Protein AF-A0A166QNM6-F1 (afdb_monomer_lite)

Foldseek 3Di:
DLVVVLVCLVDPVCLVVVVVVCVVPVPVVCVVNCVRDVPSVVVSVVVVLVVLQVQLVVQCVDVVLVNPDPVVPDDPVNVVPDDPVSVLVSCCVRPVPVSVVVVVVCVVPPVNVVVVVD

Structure (mmCIF, N/CA/C/O backbone):
data_AF-A0A166QNM6-F1
#
_entry.id   AF-A0A166QNM6-F1
#
loop_
_atom_site.group_PDB
_atom_site.id
_atom_site.type_symbol
_atom_site.label_atom_id
_atom_site.label_alt_id
_atom_site.label_comp_id
_atom_site.label_asym_id
_atom_site.label_entity_id
_atom_site.label_seq_id
_atom_site.pdbx_PDB_ins_code
_atom_site.Cartn_x
_atom_site.Cartn_y
_atom_site.Cartn_z
_atom_site.occupancy
_atom_site.B_iso_or_equiv
_atom_site.auth_seq_id
_atom_site.auth_comp_id
_atom_site.auth_asym_id
_atom_site.auth_atom_id
_atom_site.pdbx_PDB_model_num
ATOM 1 N N . PRO A 1 1 ? 20.308 2.602 -28.472 1.00 51.66 1 PRO A N 1
ATOM 2 C CA . PRO A 1 1 ? 18.960 2.454 -27.864 1.00 51.66 1 PRO A CA 1
ATOM 3 C C . PRO A 1 1 ? 18.998 1.842 -26.457 1.00 51.66 1 PRO A C 1
ATOM 5 O O . PRO A 1 1 ? 18.543 2.492 -25.532 1.00 51.66 1 PRO A O 1
ATOM 8 N N . ALA A 1 2 ? 19.595 0.656 -26.272 1.00 53.72 2 ALA A N 1
ATOM 9 C CA . ALA A 1 2 ? 19.678 -0.004 -24.960 1.00 53.72 2 ALA A CA 1
ATOM 10 C C . ALA A 1 2 ? 20.450 0.805 -23.906 1.00 53.72 2 ALA A C 1
ATOM 12 O O . ALA A 1 2 ? 19.972 0.995 -22.797 1.00 53.72 2 ALA A O 1
ATOM 13 N N . ASP A 1 3 ? 21.585 1.374 -24.307 1.00 62.25 3 ASP A N 1
ATOM 14 C CA . ASP A 1 3 ? 22.453 2.175 -23.437 1.00 62.25 3 ASP A CA 1
ATOM 15 C C . ASP A 1 3 ? 21.782 3.471 -22.932 1.00 62.25 3 ASP A C 1
ATOM 17 O O . ASP A 1 3 ? 22.097 3.976 -21.861 1.00 62.25 3 ASP A O 1
ATOM 21 N N . PHE A 1 4 ? 20.800 3.996 -23.675 1.00 66.44 4 PHE A N 1
ATOM 22 C CA . PHE A 1 4 ? 20.010 5.153 -23.243 1.00 66.44 4 PHE A CA 1
ATOM 23 C C . PHE A 1 4 ? 19.070 4.786 -22.093 1.00 66.44 4 PHE A C 1
ATOM 25 O O . PHE A 1 4 ? 19.018 5.494 -21.093 1.00 66.44 4 PHE A O 1
ATOM 32 N N . PHE A 1 5 ? 18.364 3.661 -22.211 1.00 62.00 5 PHE A N 1
ATOM 33 C CA . PHE A 1 5 ? 17.430 3.212 -21.185 1.00 62.00 5 PHE A CA 1
ATOM 34 C C . PHE A 1 5 ? 18.140 2.761 -19.910 1.00 62.00 5 PHE A C 1
ATOM 36 O O . PHE A 1 5 ? 17.683 3.093 -18.823 1.00 62.00 5 PHE A O 1
ATOM 43 N N . THR A 1 6 ? 19.285 2.083 -20.022 1.00 62.91 6 THR A N 1
ATOM 44 C CA . THR A 1 6 ? 20.083 1.700 -18.848 1.00 62.91 6 THR A CA 1
ATOM 45 C C . THR A 1 6 ? 20.536 2.933 -18.067 1.00 62.91 6 THR A C 1
ATOM 47 O O . THR A 1 6 ? 20.277 3.030 -16.873 1.00 62.91 6 THR A O 1
ATOM 50 N N . ARG A 1 7 ? 21.085 3.947 -18.752 1.00 67.38 7 ARG A N 1
ATOM 51 C CA . ARG A 1 7 ? 21.479 5.214 -18.111 1.00 67.38 7 ARG A CA 1
ATOM 52 C C . ARG A 1 7 ? 20.295 6.001 -17.551 1.00 67.38 7 ARG A C 1
ATOM 54 O O . ARG A 1 7 ? 20.450 6.696 -16.553 1.00 67.38 7 ARG A O 1
ATOM 61 N N . LEU A 1 8 ? 19.128 5.913 -18.188 1.00 65.94 8 LEU A N 1
ATOM 62 C CA . LEU A 1 8 ? 17.904 6.554 -17.710 1.00 65.94 8 LEU A CA 1
ATOM 63 C C . LEU A 1 8 ? 17.410 5.917 -16.400 1.00 65.94 8 LEU A C 1
ATOM 65 O O . LEU A 1 8 ? 17.008 6.644 -15.499 1.00 65.94 8 LEU A O 1
ATOM 69 N N . LEU A 1 9 ? 17.484 4.586 -16.277 1.00 62.25 9 LEU A N 1
ATOM 70 C CA . LEU A 1 9 ? 17.104 3.846 -15.065 1.00 62.25 9 LEU A CA 1
ATOM 71 C C . LEU A 1 9 ? 18.128 3.989 -13.928 1.00 62.25 9 LEU A C 1
ATOM 73 O O . LEU A 1 9 ? 17.754 3.967 -12.758 1.00 62.25 9 LEU A O 1
ATOM 77 N N . GLU A 1 10 ? 19.408 4.149 -14.263 1.00 66.62 10 GLU A N 1
ATOM 78 C CA . GLU A 1 10 ? 20.496 4.363 -13.298 1.00 66.62 10 GLU A CA 1
ATOM 79 C C . GLU A 1 10 ? 20.591 5.820 -12.809 1.00 66.62 10 GLU A C 1
ATOM 81 O O . GLU A 1 10 ? 21.227 6.102 -11.793 1.00 66.62 10 GLU A O 1
ATOM 86 N N . SER A 1 11 ? 19.961 6.767 -13.509 1.00 65.00 11 SER A N 1
ATOM 87 C CA . SER A 1 11 ? 19.999 8.185 -13.159 1.00 65.00 11 SER A CA 1
ATOM 88 C C . SER A 1 11 ? 19.001 8.526 -12.047 1.00 65.00 11 SER A C 1
ATOM 90 O O . SER A 1 11 ? 17.794 8.580 -12.272 1.00 65.00 11 SER A O 1
ATOM 92 N N . GLU A 1 12 ? 19.501 8.875 -10.857 1.00 57.03 12 GLU A N 1
ATOM 93 C CA . GLU A 1 12 ? 18.660 9.371 -9.751 1.00 57.03 12 GLU A CA 1
ATOM 94 C C . GLU A 1 12 ? 17.876 10.645 -10.107 1.00 57.03 12 GLU A C 1
ATOM 96 O O . GLU A 1 12 ? 16.771 10.853 -9.609 1.00 57.03 12 GLU A O 1
ATOM 101 N N . ALA A 1 13 ? 18.408 11.476 -11.009 1.00 57.28 13 ALA A N 1
ATOM 102 C CA . ALA A 1 13 ? 17.816 12.760 -11.386 1.00 57.28 13 ALA A CA 1
ATOM 103 C C . ALA A 1 13 ? 16.510 12.635 -12.191 1.00 57.28 13 ALA A C 1
ATOM 105 O O . ALA A 1 13 ? 15.740 13.590 -12.254 1.00 57.28 13 ALA A O 1
ATOM 106 N N . HIS A 1 14 ? 16.248 11.473 -12.798 1.00 54.41 14 HIS A N 1
ATOM 107 C CA . HIS A 1 14 ? 15.111 11.273 -13.700 1.00 54.41 14 HIS A CA 1
ATOM 108 C C . HIS A 1 14 ? 14.044 10.330 -13.132 1.00 54.41 14 HIS A C 1
ATOM 110 O O . HIS A 1 14 ? 13.042 10.093 -13.802 1.00 54.41 14 HIS A O 1
ATOM 116 N N . SER A 1 15 ? 14.207 9.846 -11.892 1.00 54.75 15 SER A N 1
ATOM 117 C CA . SER A 1 15 ? 13.297 8.877 -11.255 1.00 54.75 15 SER A CA 1
ATOM 118 C C . SER A 1 15 ? 11.820 9.296 -11.351 1.00 54.75 15 SER A C 1
ATOM 120 O O . SER A 1 15 ? 10.976 8.510 -11.769 1.00 54.75 15 SER A O 1
ATOM 122 N N . HIS A 1 16 ? 11.512 10.573 -11.092 1.00 56.00 16 HIS A N 1
ATOM 123 C CA . HIS A 1 16 ? 10.140 11.095 -11.141 1.00 56.00 16 HIS A CA 1
ATOM 124 C C . HIS A 1 16 ? 9.535 11.105 -12.558 1.00 56.00 16 HIS A C 1
ATOM 126 O O . HIS A 1 16 ? 8.396 10.691 -12.752 1.00 56.00 16 HIS A O 1
ATOM 132 N N . TYR A 1 17 ? 10.310 11.529 -13.562 1.00 56.16 17 TYR A N 1
ATOM 133 C CA . TYR A 1 17 ? 9.862 11.587 -14.961 1.00 56.16 17 TYR A CA 1
ATOM 134 C C . TYR A 1 17 ? 9.679 10.196 -15.566 1.00 56.16 17 TYR A C 1
ATOM 136 O O . TYR A 1 17 ? 8.763 9.974 -16.354 1.00 56.16 17 TYR A O 1
ATOM 144 N N . VAL A 1 18 ? 10.545 9.250 -15.195 1.00 57.81 18 VAL A N 1
ATOM 145 C CA . VAL A 1 18 ? 10.424 7.859 -15.637 1.00 57.81 18 VAL A CA 1
ATOM 146 C C . VAL A 1 18 ? 9.182 7.222 -15.019 1.00 57.81 18 VAL A C 1
ATOM 148 O O . VAL A 1 18 ? 8.474 6.518 -15.730 1.00 57.81 18 VAL A O 1
ATOM 151 N N . CYS A 1 19 ? 8.865 7.516 -13.752 1.00 53.62 19 CYS A N 1
ATOM 152 C CA . CYS A 1 19 ? 7.625 7.068 -13.116 1.00 53.62 19 CYS A CA 1
ATOM 153 C C . CYS A 1 19 ? 6.373 7.589 -13.840 1.00 53.62 19 CYS A C 1
ATOM 155 O O . CYS A 1 19 ? 5.488 6.791 -14.140 1.00 53.62 19 CYS A O 1
ATOM 157 N N . GLU A 1 20 ? 6.306 8.879 -14.188 1.00 54.00 20 GLU A N 1
ATOM 158 C CA . GLU A 1 20 ? 5.163 9.442 -14.932 1.00 54.00 20 GLU A CA 1
ATOM 159 C C . GLU A 1 20 ? 5.001 8.816 -16.325 1.00 54.00 20 GLU A C 1
ATOM 161 O O . GLU A 1 20 ? 3.906 8.385 -16.691 1.00 54.00 20 GLU A O 1
ATOM 166 N N . LEU A 1 21 ? 6.099 8.664 -17.077 1.00 56.06 21 LEU A N 1
ATOM 167 C CA . LEU A 1 21 ? 6.077 8.015 -18.394 1.00 56.06 21 LEU A CA 1
ATOM 168 C C . LEU A 1 21 ? 5.625 6.549 -18.316 1.00 56.06 21 LEU A C 1
ATOM 170 O O . LEU A 1 21 ? 5.020 6.021 -19.252 1.00 56.06 21 LEU A O 1
ATOM 174 N N . PHE A 1 22 ? 5.924 5.882 -17.201 1.00 55.78 22 PHE A N 1
ATOM 175 C CA . PHE A 1 22 ? 5.546 4.497 -16.966 1.00 55.78 22 PHE A CA 1
ATOM 176 C C . PHE A 1 22 ? 4.067 4.344 -16.625 1.00 55.78 22 PHE A C 1
ATOM 178 O O . PHE A 1 22 ? 3.446 3.380 -17.063 1.00 55.78 22 PHE A O 1
ATOM 185 N N . VAL A 1 23 ? 3.485 5.293 -15.890 1.00 55.12 23 VAL A N 1
ATOM 186 C CA . VAL A 1 23 ? 2.046 5.285 -15.594 1.00 55.12 23 VAL A CA 1
ATOM 187 C C . VAL A 1 23 ? 1.231 5.381 -16.889 1.00 55.12 23 VAL A C 1
ATOM 189 O O . VAL A 1 23 ? 0.241 4.667 -17.029 1.00 55.12 23 VAL A O 1
ATOM 192 N N . GLU A 1 24 ? 1.683 6.167 -17.873 1.00 53.69 24 GLU A N 1
ATOM 193 C CA . GLU A 1 24 ? 0.993 6.283 -19.166 1.00 53.69 24 GLU A CA 1
ATOM 194 C C . GLU A 1 24 ? 1.318 5.159 -20.172 1.00 53.69 24 GLU A C 1
ATOM 196 O O . GLU A 1 24 ? 0.450 4.786 -20.960 1.00 53.69 24 GLU A O 1
ATOM 201 N N . HIS A 1 25 ? 2.538 4.596 -20.175 1.00 60.53 25 HIS A N 1
ATOM 202 C CA . HIS A 1 25 ? 3.011 3.693 -21.247 1.00 60.53 25 HIS A CA 1
ATOM 203 C C . HIS A 1 25 ? 3.688 2.390 -20.758 1.00 60.53 25 HIS A C 1
ATOM 205 O O . HIS A 1 25 ? 4.501 1.793 -21.476 1.00 60.53 25 HIS A O 1
ATOM 211 N N . SER A 1 26 ? 3.340 1.915 -19.555 1.00 58.12 26 SER A N 1
ATOM 212 C CA . SER A 1 26 ? 3.946 0.752 -18.867 1.00 58.12 26 SER A CA 1
ATOM 213 C C . SER A 1 26 ? 4.155 -0.488 -19.746 1.00 58.12 26 SER A C 1
ATOM 215 O O . SER A 1 26 ? 5.219 -1.107 -19.696 1.00 58.12 26 SER A O 1
ATOM 217 N N . GLY A 1 27 ? 3.181 -0.847 -20.587 1.00 56.59 27 GLY A N 1
ATOM 218 C CA . GLY A 1 27 ? 3.223 -2.080 -21.382 1.00 56.59 27 GLY A CA 1
ATOM 219 C C . GLY A 1 27 ? 4.327 -2.120 -22.446 1.00 56.59 27 GLY A C 1
ATOM 220 O O . GLY A 1 27 ? 4.967 -3.154 -22.633 1.00 56.59 27 GLY A O 1
ATOM 221 N N . LEU A 1 28 ? 4.590 -0.999 -23.125 1.00 58.50 28 LEU A N 1
ATOM 222 C CA . LEU A 1 28 ? 5.588 -0.935 -24.202 1.00 58.50 28 LEU A CA 1
ATOM 223 C C . LEU A 1 28 ? 7.010 -0.763 -23.653 1.00 58.50 28 LEU A C 1
ATOM 225 O O . LEU A 1 28 ? 7.948 -1.362 -24.181 1.00 58.50 28 LEU A O 1
ATOM 229 N N . LEU A 1 29 ? 7.162 -0.005 -22.563 1.00 61.59 29 LEU A N 1
ATOM 230 C CA . LEU A 1 29 ? 8.448 0.192 -21.891 1.00 61.59 29 LEU A CA 1
ATOM 231 C C . LEU A 1 29 ? 8.942 -1.093 -21.217 1.00 61.59 29 LEU A C 1
ATOM 233 O O . LEU A 1 29 ? 10.095 -1.470 -21.415 1.00 61.59 29 LEU A O 1
ATOM 237 N N . LEU A 1 30 ? 8.078 -1.822 -20.499 1.00 59.03 30 LEU A N 1
ATOM 238 C CA . LEU A 1 30 ? 8.436 -3.109 -19.882 1.00 59.03 30 LEU A CA 1
ATOM 239 C C . LEU A 1 30 ? 8.829 -4.169 -20.912 1.00 59.03 30 LEU A C 1
ATOM 241 O O . LEU A 1 30 ? 9.799 -4.906 -20.711 1.00 59.03 30 LEU A O 1
ATOM 245 N N . ALA A 1 31 ? 8.100 -4.238 -22.027 1.00 61.31 31 ALA A N 1
ATOM 246 C CA . ALA A 1 31 ? 8.393 -5.180 -23.100 1.00 61.31 31 ALA A CA 1
ATOM 247 C C . ALA A 1 31 ? 9.755 -4.898 -23.756 1.00 61.31 31 ALA A C 1
ATOM 249 O O . ALA A 1 31 ? 10.485 -5.833 -24.068 1.00 61.31 31 ALA A O 1
ATOM 250 N N . GLN A 1 32 ? 10.137 -3.627 -23.919 1.00 59.94 32 GLN A N 1
ATOM 251 C CA . GLN A 1 32 ? 11.438 -3.265 -24.493 1.00 59.94 32 GLN A CA 1
ATOM 252 C C . GLN A 1 32 ? 12.598 -3.376 -23.489 1.00 59.94 32 GLN A C 1
ATOM 254 O O . GLN A 1 32 ? 13.695 -3.784 -23.867 1.00 59.94 32 GLN A O 1
ATOM 259 N N . LEU A 1 33 ? 12.367 -3.065 -22.211 1.00 59.56 33 LEU A N 1
ATOM 260 C CA . LEU A 1 33 ? 13.382 -3.118 -21.149 1.00 59.56 33 LEU A CA 1
ATOM 261 C C . LEU A 1 33 ? 13.732 -4.550 -20.721 1.00 59.56 33 LEU A C 1
ATOM 263 O O . LEU A 1 33 ? 14.908 -4.876 -20.539 1.00 59.56 33 LEU A O 1
ATOM 267 N N . SER A 1 34 ? 12.731 -5.433 -20.633 1.00 61.66 34 SER A N 1
ATOM 268 C CA . SER A 1 34 ? 12.927 -6.844 -20.261 1.00 61.66 34 SER A CA 1
ATOM 269 C C . SER A 1 34 ? 13.816 -7.623 -21.240 1.00 61.66 34 SER A C 1
ATOM 271 O O . SER A 1 34 ? 14.460 -8.591 -20.835 1.00 61.66 34 SER A O 1
ATOM 273 N N . VAL A 1 35 ? 13.902 -7.172 -22.496 1.00 62.81 35 VAL A N 1
ATOM 274 C CA . VAL A 1 35 ? 14.748 -7.760 -23.548 1.00 62.81 35 VAL A CA 1
ATOM 275 C C . VAL A 1 35 ? 16.217 -7.332 -23.425 1.00 62.81 35 VAL A C 1
ATOM 277 O O . VAL A 1 35 ? 17.099 -8.043 -23.899 1.00 62.81 35 VAL A O 1
ATOM 280 N N . LEU A 1 36 ? 16.507 -6.190 -22.791 1.00 61.44 36 LEU A N 1
ATOM 281 C CA . LEU A 1 36 ? 17.825 -5.547 -22.865 1.00 61.44 36 LEU A CA 1
ATOM 282 C C . LEU A 1 36 ? 18.655 -5.685 -21.584 1.00 61.44 36 LEU A C 1
ATOM 284 O O . LEU A 1 36 ? 19.876 -5.790 -21.671 1.00 61.44 36 LEU A O 1
ATOM 288 N N . SER A 1 37 ? 18.020 -5.717 -20.410 1.00 70.88 37 SER A N 1
ATOM 289 C CA . SER A 1 37 ? 18.690 -6.044 -19.146 1.00 70.88 37 SER A CA 1
ATOM 290 C C . SER A 1 37 ? 17.658 -6.408 -18.083 1.00 70.88 37 SER A C 1
ATOM 292 O O . SER A 1 37 ? 17.134 -5.555 -17.359 1.00 70.88 37 SER A O 1
ATOM 294 N N . ARG A 1 38 ? 17.331 -7.703 -18.010 1.00 70.31 38 ARG A N 1
ATOM 295 C CA . ARG A 1 38 ? 16.352 -8.244 -17.058 1.00 70.31 38 ARG A CA 1
ATOM 296 C C . ARG A 1 38 ? 16.708 -7.889 -15.615 1.00 70.31 38 ARG A C 1
ATOM 298 O O . ARG A 1 38 ? 15.822 -7.502 -14.860 1.00 70.31 38 ARG A O 1
ATOM 305 N N . ASP A 1 39 ? 17.982 -7.989 -15.251 1.00 78.19 39 ASP A N 1
ATOM 306 C CA . ASP A 1 39 ? 18.423 -7.781 -13.871 1.00 78.19 39 ASP A CA 1
ATOM 307 C C . ASP A 1 39 ? 18.325 -6.311 -13.455 1.00 78.19 39 ASP A C 1
ATOM 309 O O . ASP A 1 39 ? 17.768 -6.024 -12.397 1.00 78.19 39 ASP A O 1
ATOM 313 N N . VAL A 1 40 ? 18.745 -5.378 -14.320 1.00 75.00 40 VAL A N 1
ATOM 314 C CA . VAL A 1 40 ? 18.623 -3.928 -14.065 1.00 75.00 40 VAL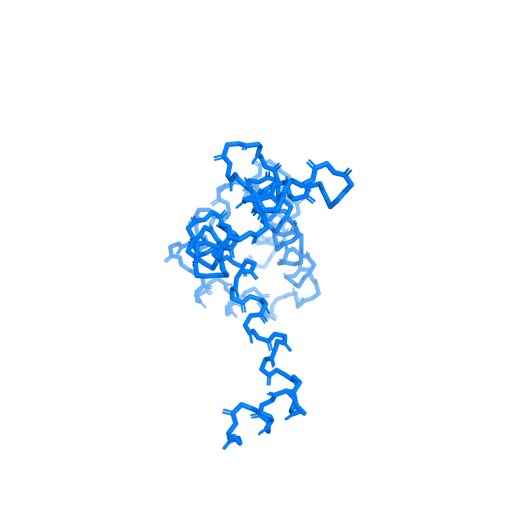 A CA 1
ATOM 315 C C . VAL A 1 40 ? 17.155 -3.509 -14.002 1.00 75.00 40 VAL A C 1
ATOM 317 O O . VAL A 1 40 ? 16.755 -2.770 -13.106 1.00 75.00 40 VAL A O 1
ATOM 320 N N . THR A 1 41 ? 16.325 -4.036 -14.905 1.00 71.62 41 THR A N 1
ATOM 321 C CA . THR A 1 41 ? 14.884 -3.740 -14.926 1.00 71.62 41 THR A CA 1
ATOM 322 C C . THR A 1 41 ? 14.192 -4.257 -13.664 1.00 71.62 41 THR A C 1
ATOM 324 O O . THR A 1 41 ? 13.363 -3.560 -13.082 1.00 71.62 41 THR A O 1
ATOM 327 N N . LEU A 1 42 ? 14.540 -5.466 -13.209 1.00 77.88 42 LEU A N 1
ATOM 328 C CA . LEU A 1 42 ? 13.993 -6.034 -11.978 1.00 77.88 42 LEU A CA 1
ATOM 329 C C . LEU A 1 42 ? 14.463 -5.284 -10.732 1.00 77.88 42 LEU A C 1
ATOM 331 O O . LEU A 1 42 ? 13.685 -5.147 -9.790 1.00 77.88 42 LEU A O 1
ATOM 335 N N . ASP A 1 43 ? 15.716 -4.836 -10.688 1.00 79.31 43 ASP A N 1
ATOM 336 C CA . ASP A 1 43 ? 16.231 -4.088 -9.540 1.00 79.31 43 ASP A CA 1
ATOM 337 C C . ASP A 1 43 ? 15.594 -2.698 -9.438 1.00 79.31 43 ASP A C 1
ATOM 339 O O . ASP A 1 43 ? 15.100 -2.312 -8.377 1.00 79.31 43 ASP A O 1
ATOM 343 N N . TRP A 1 44 ? 15.461 -2.004 -10.569 1.00 78.44 44 TRP A N 1
ATOM 344 C CA . TRP A 1 44 ? 14.728 -0.743 -10.653 1.00 78.44 44 TRP A CA 1
ATOM 345 C C . TRP A 1 44 ? 13.250 -0.899 -10.262 1.00 78.44 44 TRP A C 1
ATOM 347 O O . TRP A 1 44 ? 12.752 -0.154 -9.418 1.00 78.44 44 TRP A O 1
ATOM 357 N N . ALA A 1 45 ? 12.556 -1.915 -10.789 1.00 78.06 45 ALA A N 1
ATOM 358 C CA . ALA A 1 45 ? 11.159 -2.177 -10.436 1.00 78.06 45 ALA A CA 1
ATOM 359 C C . ALA A 1 45 ? 11.004 -2.488 -8.939 1.00 78.06 45 ALA A C 1
ATOM 361 O O . ALA A 1 45 ? 10.069 -2.019 -8.290 1.00 78.06 45 ALA A O 1
ATOM 362 N N . ARG A 1 46 ? 11.952 -3.237 -8.357 1.00 82.19 46 ARG A N 1
ATOM 363 C CA . ARG A 1 46 ? 12.006 -3.478 -6.909 1.00 82.19 46 ARG A CA 1
ATOM 364 C C . ARG A 1 46 ? 12.209 -2.191 -6.118 1.00 82.19 46 ARG A C 1
ATOM 366 O O . ARG A 1 46 ? 11.602 -2.061 -5.055 1.00 82.19 46 ARG A O 1
ATOM 373 N N . LYS A 1 47 ? 13.053 -1.273 -6.594 1.00 84.06 47 LYS A N 1
ATOM 374 C CA . LYS A 1 47 ? 13.278 0.028 -5.953 1.00 84.06 47 LYS A CA 1
ATOM 375 C C . LYS A 1 47 ? 11.987 0.844 -5.921 1.00 84.06 47 LYS A C 1
ATOM 377 O O . LYS A 1 47 ? 11.573 1.247 -4.839 1.00 84.06 47 LYS A O 1
ATOM 382 N N . ILE A 1 48 ? 11.305 0.969 -7.059 1.00 81.94 48 ILE A N 1
ATOM 383 C CA . ILE A 1 48 ? 10.029 1.690 -7.147 1.00 81.94 48 ILE A CA 1
ATOM 384 C C . ILE A 1 48 ? 8.980 1.073 -6.235 1.00 81.94 48 ILE A C 1
ATOM 386 O O . ILE A 1 48 ? 8.401 1.780 -5.422 1.00 81.94 48 ILE A O 1
ATOM 390 N N . LEU A 1 49 ? 8.780 -0.246 -6.295 1.00 83.06 49 LEU A N 1
ATOM 391 C CA . LEU A 1 49 ? 7.796 -0.910 -5.438 1.00 83.06 49 LEU A CA 1
ATOM 392 C C . LEU A 1 49 ? 8.089 -0.677 -3.951 1.00 83.06 49 LEU A C 1
ATOM 394 O O . LEU A 1 49 ? 7.172 -0.402 -3.184 1.00 83.06 49 LEU A O 1
ATOM 398 N N . LYS A 1 50 ? 9.360 -0.738 -3.531 1.00 86.94 50 LYS A N 1
ATOM 399 C CA . LYS A 1 50 ? 9.748 -0.428 -2.145 1.00 86.94 50 LYS A CA 1
ATOM 400 C C . LYS A 1 50 ? 9.428 1.017 -1.766 1.00 86.94 50 LYS A C 1
ATOM 402 O O . LYS A 1 50 ? 8.935 1.244 -0.663 1.00 86.94 50 LYS A O 1
ATOM 407 N N . GLU A 1 51 ? 9.711 1.973 -2.644 1.00 86.38 51 GLU A N 1
ATOM 408 C CA . GLU A 1 51 ? 9.414 3.390 -2.416 1.00 86.38 51 GLU A CA 1
ATOM 409 C C . GLU A 1 51 ? 7.901 3.629 -2.322 1.00 86.38 51 GLU A C 1
ATOM 411 O O . GLU A 1 51 ? 7.442 4.247 -1.360 1.00 86.38 51 GLU A O 1
ATOM 416 N N . THR A 1 52 ? 7.118 3.051 -3.238 1.00 86.38 52 THR A N 1
ATOM 417 C CA . THR A 1 52 ? 5.651 3.104 -3.228 1.00 86.38 52 THR A CA 1
ATOM 418 C C . THR A 1 52 ? 5.078 2.499 -1.950 1.00 86.38 52 THR A C 1
ATOM 420 O O . THR A 1 52 ? 4.305 3.159 -1.260 1.00 86.38 52 THR A O 1
ATOM 423 N N . TYR A 1 53 ? 5.490 1.286 -1.567 1.00 86.75 53 TYR A N 1
ATOM 424 C CA . TYR A 1 53 ? 5.002 0.655 -0.337 1.00 86.75 53 TYR A CA 1
ATOM 425 C C . TYR A 1 53 ? 5.385 1.443 0.912 1.00 86.75 53 TYR A C 1
ATOM 427 O O . TYR A 1 53 ? 4.582 1.542 1.834 1.00 86.75 53 TYR A O 1
ATOM 435 N N . SER A 1 54 ? 6.587 2.022 0.948 1.00 86.94 54 SER A N 1
ATOM 436 C CA . SER A 1 54 ? 7.014 2.879 2.055 1.00 86.94 54 SER A CA 1
ATOM 437 C C . SER A 1 54 ? 6.117 4.115 2.174 1.00 86.94 54 SER A C 1
ATOM 439 O O . SER A 1 54 ? 5.633 4.425 3.262 1.00 86.94 54 SER A O 1
ATOM 441 N N . TYR A 1 55 ? 5.829 4.781 1.053 1.00 88.31 55 TYR A N 1
ATOM 442 C CA . TYR A 1 55 ?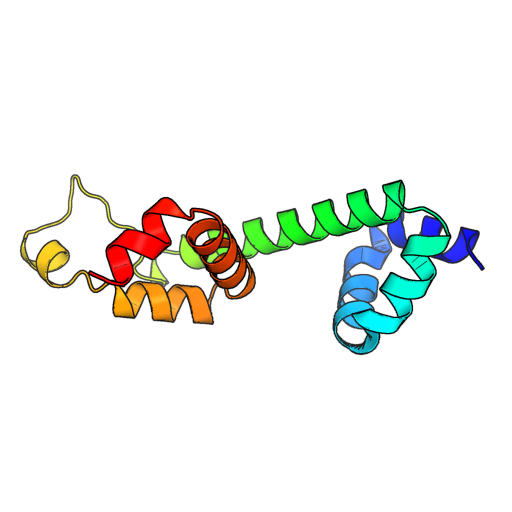 4.937 5.939 1.016 1.00 88.31 55 TYR A CA 1
ATOM 443 C C . TYR A 1 55 ? 3.513 5.588 1.468 1.00 88.31 55 TYR A C 1
ATOM 445 O O . TYR A 1 55 ? 2.952 6.256 2.336 1.00 88.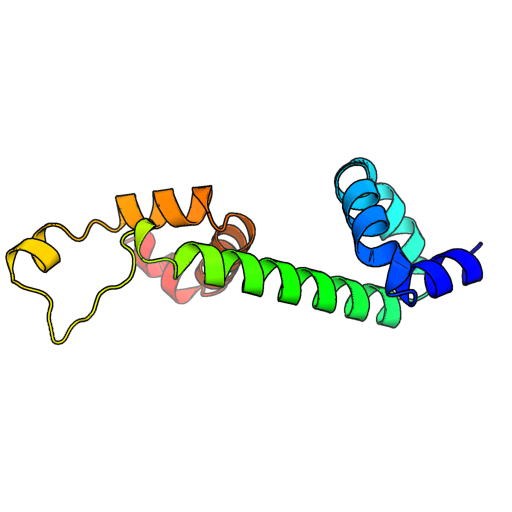31 55 TYR A O 1
ATOM 453 N N . GLU A 1 56 ? 2.949 4.506 0.934 1.00 88.06 56 GLU A N 1
ATOM 454 C CA . GLU A 1 56 ? 1.606 4.038 1.279 1.00 88.06 56 GLU A CA 1
ATOM 455 C C . GLU A 1 56 ? 1.508 3.579 2.747 1.00 88.06 56 GLU A C 1
ATOM 457 O O . GLU A 1 56 ? 0.547 3.909 3.444 1.00 88.06 56 GLU A O 1
ATOM 462 N N . MET A 1 57 ? 2.528 2.888 3.275 1.00 86.06 57 MET A N 1
ATOM 463 C CA . MET A 1 57 ? 2.605 2.541 4.700 1.00 86.06 57 MET A CA 1
ATOM 464 C C . MET A 1 57 ? 2.664 3.786 5.587 1.00 86.06 57 MET A C 1
ATOM 466 O O . MET A 1 57 ? 1.990 3.837 6.619 1.00 86.06 57 MET A O 1
ATOM 470 N N . LEU A 1 58 ? 3.439 4.801 5.196 1.00 86.31 58 LEU A N 1
ATOM 471 C CA . LEU A 1 58 ? 3.494 6.069 5.919 1.00 86.31 58 LEU A CA 1
ATOM 472 C C . LEU A 1 58 ? 2.133 6.777 5.897 1.00 86.31 58 LEU A C 1
ATOM 474 O O . LEU A 1 58 ? 1.690 7.250 6.947 1.00 86.31 58 LEU A O 1
ATOM 478 N N . ALA A 1 59 ? 1.443 6.787 4.753 1.00 84.06 59 ALA A N 1
ATOM 479 C CA . ALA A 1 59 ? 0.103 7.355 4.615 1.00 84.06 59 ALA A CA 1
ATOM 480 C C . ALA A 1 59 ? -0.912 6.665 5.544 1.00 84.06 59 ALA A C 1
ATOM 482 O O . ALA A 1 59 ? -1.644 7.350 6.260 1.00 84.06 59 ALA A O 1
ATOM 483 N N . LEU A 1 60 ? -0.894 5.329 5.614 1.00 79.19 60 LEU A N 1
ATOM 484 C CA . LEU A 1 60 ? -1.735 4.557 6.540 1.00 79.19 60 LEU A CA 1
ATOM 485 C C . LEU A 1 60 ? -1.365 4.762 8.014 1.00 79.19 60 LEU A C 1
ATOM 487 O O . LEU A 1 60 ? -2.229 4.701 8.885 1.00 79.19 60 LEU A O 1
ATOM 491 N N . SER A 1 61 ? -0.087 4.994 8.317 1.00 75.69 61 SER A N 1
ATOM 492 C CA . SER A 1 61 ? 0.394 5.185 9.693 1.00 75.69 61 SER A CA 1
ATOM 493 C C . SER A 1 61 ? 0.073 6.565 10.280 1.00 75.69 61 SER A C 1
ATOM 495 O O . SER A 1 61 ? 0.226 6.781 11.491 1.00 75.69 61 SER A O 1
ATOM 497 N N . ASN A 1 62 ? -0.361 7.503 9.433 1.00 74.31 62 ASN A N 1
ATOM 498 C CA . ASN A 1 62 ? -0.720 8.850 9.838 1.00 74.31 62 ASN A CA 1
ATOM 499 C C . ASN A 1 62 ? -1.927 8.820 10.795 1.00 74.31 62 ASN A C 1
ATOM 501 O O . ASN A 1 62 ? -2.925 8.148 10.549 1.00 74.31 62 ASN A O 1
ATOM 505 N N . ILE A 1 63 ? -1.843 9.582 11.889 1.00 58.03 63 ILE A N 1
ATOM 506 C CA . ILE A 1 63 ? -2.859 9.674 12.953 1.00 58.03 63 ILE A CA 1
ATOM 507 C C . ILE A 1 63 ? -4.254 10.014 12.410 1.00 58.03 63 ILE A C 1
ATOM 509 O O . ILE A 1 63 ? -5.251 9.530 12.945 1.00 58.03 63 ILE A O 1
ATOM 513 N N . ASN A 1 64 ? -4.332 10.795 11.331 1.00 58.38 64 ASN A N 1
ATOM 514 C CA . ASN A 1 64 ? -5.606 11.190 10.727 1.00 58.38 64 ASN A CA 1
ATOM 515 C C . ASN A 1 64 ? -6.306 10.050 9.974 1.00 58.38 64 ASN A C 1
ATOM 517 O O . ASN A 1 64 ? -7.500 10.149 9.712 1.00 58.38 64 ASN A O 1
ATOM 521 N N . ALA A 1 65 ? -5.588 8.971 9.653 1.00 56.84 65 ALA A N 1
ATOM 522 C CA . ALA A 1 65 ? -6.149 7.787 9.018 1.00 56.84 65 ALA A CA 1
ATOM 523 C C . ALA A 1 65 ? -6.754 6.804 10.034 1.00 56.84 65 ALA A C 1
ATOM 525 O O . ALA A 1 65 ? -7.100 5.704 9.646 1.00 56.84 65 ALA A O 1
ATOM 526 N N . GLY A 1 66 ? -6.822 7.133 11.334 1.00 58.62 66 GLY A N 1
ATOM 527 C CA . GLY A 1 66 ? -7.534 6.338 12.351 1.00 58.62 66 GLY A CA 1
ATOM 528 C C . GLY A 1 66 ? -6.982 4.930 12.640 1.00 58.62 66 GLY A C 1
ATOM 529 O O . GLY A 1 66 ? -7.484 4.250 13.530 1.00 58.62 66 GLY A O 1
ATOM 530 N N . LEU A 1 67 ? -5.926 4.499 11.946 1.00 61.25 67 LEU A N 1
ATOM 531 C CA . LEU A 1 67 ? -5.370 3.139 11.981 1.00 61.25 67 LEU A CA 1
ATOM 532 C C . LEU A 1 67 ? -4.397 2.872 13.141 1.00 61.25 67 LEU A C 1
ATOM 534 O O . LEU A 1 67 ? -3.931 1.744 13.313 1.00 61.25 67 LEU A O 1
ATOM 538 N N . GLN A 1 68 ? -4.081 3.871 13.972 1.00 62.56 68 GLN A N 1
ATOM 539 C CA . GLN A 1 68 ? -3.238 3.670 15.155 1.00 62.56 68 GLN A CA 1
ATOM 540 C C . GLN A 1 68 ? -4.021 3.016 16.299 1.00 62.56 68 GLN A C 1
ATOM 542 O O . GLN A 1 68 ? -4.414 3.660 17.273 1.00 62.56 68 GLN A O 1
ATOM 547 N N . PHE A 1 69 ? -4.197 1.700 16.222 1.00 60.72 69 PHE A N 1
ATOM 548 C CA . PHE A 1 69 ? -4.758 0.928 17.322 1.00 60.72 69 PHE A CA 1
ATOM 549 C C . PHE A 1 69 ? -3.687 0.657 18.389 1.00 60.72 69 PHE A C 1
ATOM 551 O O . PHE A 1 69 ? -2.901 -0.288 18.311 1.00 60.72 69 PHE A O 1
ATOM 558 N N . ARG A 1 70 ? -3.635 1.495 19.430 1.00 61.66 70 ARG A N 1
ATOM 559 C CA . ARG A 1 70 ? -2.849 1.191 20.635 1.00 61.66 70 ARG A CA 1
ATOM 560 C C . ARG A 1 70 ? -3.641 0.236 21.519 1.00 61.66 70 ARG A C 1
ATOM 562 O O . ARG A 1 70 ? -4.387 0.687 22.381 1.00 61.66 70 ARG A O 1
ATOM 569 N N . ALA A 1 71 ? -3.422 -1.068 21.354 1.00 62.50 71 ALA A N 1
ATOM 570 C CA . ALA A 1 71 ? -4.096 -2.110 22.138 1.00 62.50 71 ALA A CA 1
ATOM 571 C C . ALA A 1 71 ? -4.022 -1.883 23.664 1.00 62.50 71 ALA A C 1
ATOM 573 O O . ALA A 1 71 ? -4.970 -2.178 24.378 1.00 62.50 71 ALA A O 1
ATOM 574 N N . SER A 1 72 ? -2.935 -1.285 24.166 1.00 68.12 72 SER A N 1
ATOM 575 C CA . SER A 1 72 ? -2.757 -0.967 25.592 1.00 68.12 72 SER A CA 1
ATOM 576 C C . SER A 1 72 ? -3.536 0.256 26.095 1.00 68.12 72 SER A C 1
ATOM 578 O O . SER A 1 72 ? -3.601 0.473 27.302 1.00 6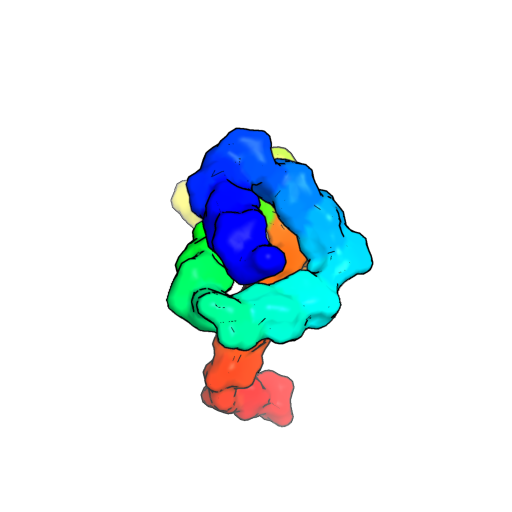8.12 72 SER A O 1
ATOM 580 N N . LYS A 1 73 ? -4.097 1.077 25.199 1.00 65.50 73 LYS A N 1
ATOM 581 C CA . LYS A 1 73 ? -4.891 2.274 25.534 1.00 65.50 73 LYS A CA 1
ATOM 582 C C . LYS A 1 73 ? -6.308 2.246 24.954 1.00 65.50 73 LYS A C 1
ATOM 584 O O . LYS A 1 73 ? -7.061 3.186 25.194 1.00 65.50 73 LYS A O 1
ATOM 589 N N . ALA A 1 74 ? -6.654 1.210 24.191 1.00 69.75 74 ALA A N 1
ATOM 590 C CA . ALA A 1 74 ? -7.965 1.070 23.581 1.00 69.75 74 ALA A CA 1
ATOM 591 C C . ALA A 1 74 ? -9.016 0.813 24.667 1.00 69.75 74 ALA A C 1
ATOM 593 O O . ALA A 1 74 ?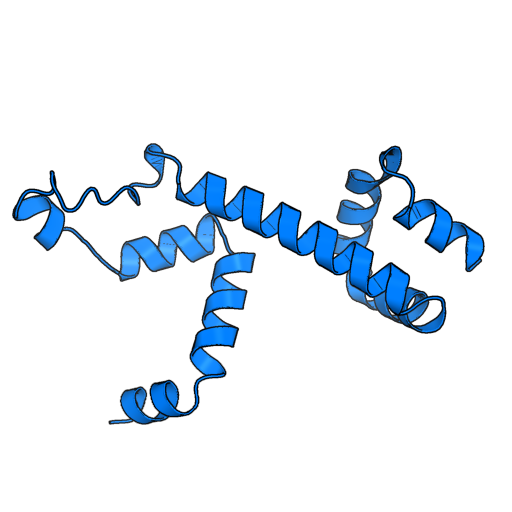 -8.895 -0.126 25.454 1.00 69.75 74 ALA A O 1
ATOM 594 N N . ASN A 1 75 ? -10.046 1.655 24.728 1.00 75.19 75 ASN A N 1
ATOM 595 C CA . ASN A 1 75 ? -11.199 1.398 25.588 1.00 75.19 75 ASN A CA 1
ATOM 596 C C . ASN A 1 75 ? -12.202 0.471 24.875 1.00 75.19 75 ASN A C 1
ATOM 598 O O . ASN A 1 75 ? -12.176 0.336 23.653 1.00 75.19 75 ASN A O 1
ATOM 602 N N . ALA A 1 76 ? -13.108 -0.162 25.626 1.00 76.81 76 ALA A N 1
ATOM 603 C CA . ALA A 1 76 ? -14.072 -1.119 25.070 1.00 76.81 76 ALA A CA 1
ATOM 604 C C . ALA A 1 76 ? -14.923 -0.539 23.920 1.00 76.81 76 ALA A C 1
ATOM 606 O O . ALA A 1 76 ? -15.284 -1.264 22.999 1.00 76.81 76 ALA A O 1
ATOM 607 N N . VAL A 1 77 ? -15.188 0.772 23.935 1.00 75.31 77 VAL A N 1
ATOM 608 C CA . VAL A 1 77 ? -15.937 1.469 22.879 1.00 75.31 77 VAL A CA 1
ATOM 609 C C . VAL A 1 77 ? -15.118 1.567 21.589 1.00 75.31 77 VAL A C 1
ATOM 611 O O . VAL A 1 77 ? -15.651 1.329 20.515 1.00 75.31 77 VAL A O 1
ATOM 614 N N . GLN A 1 78 ? -13.819 1.855 21.680 1.00 70.69 78 GLN A N 1
ATOM 615 C CA . GLN A 1 78 ? -12.905 1.901 20.533 1.00 70.69 78 GLN A CA 1
ATOM 616 C C . GLN A 1 78 ? -12.670 0.520 19.921 1.00 70.69 78 GLN A C 1
ATOM 618 O O . GLN A 1 78 ? -12.501 0.416 18.712 1.00 70.69 78 GLN A O 1
ATOM 623 N N . VAL A 1 79 ? -12.680 -0.537 20.739 1.00 74.44 79 VAL A N 1
ATOM 624 C CA . VAL A 1 79 ? -12.630 -1.918 20.237 1.00 74.44 79 VAL A CA 1
ATOM 625 C C . VAL A 1 79 ? -13.939 -2.285 19.540 1.00 74.44 79 VAL A C 1
ATOM 627 O O . VAL A 1 79 ? -13.906 -2.872 18.467 1.00 74.44 79 VAL A O 1
ATOM 630 N N . ALA A 1 80 ? -15.087 -1.908 20.109 1.00 76.56 80 ALA A N 1
ATOM 631 C CA . ALA A 1 80 ? -16.391 -2.162 19.497 1.00 76.56 80 ALA A CA 1
ATOM 632 C C . ALA A 1 80 ? -16.620 -1.356 18.204 1.00 76.56 80 ALA A C 1
ATOM 634 O O . ALA A 1 80 ? -17.330 -1.815 17.318 1.00 76.56 80 ALA A O 1
ATOM 635 N N . ALA A 1 81 ? -16.015 -0.172 18.093 1.00 72.62 81 ALA A N 1
ATOM 636 C CA . ALA A 1 81 ? -16.058 0.672 16.901 1.00 72.62 81 ALA A CA 1
ATOM 637 C C . ALA A 1 81 ? -15.013 0.286 15.838 1.00 72.62 81 ALA A C 1
ATOM 639 O O . ALA A 1 81 ? -14.949 0.921 14.789 1.00 72.62 81 ALA A O 1
ATOM 640 N N . PHE A 1 82 ? -14.174 -0.721 16.098 1.00 73.69 82 PHE A N 1
ATOM 641 C CA . PHE A 1 82 ? -13.202 -1.203 15.127 1.00 73.69 82 PHE A CA 1
ATOM 642 C C . PHE A 1 82 ? -13.926 -1.969 14.013 1.00 73.69 82 PHE A C 1
ATOM 644 O O . PHE A 1 82 ? -14.387 -3.090 14.222 1.00 73.69 82 PHE A O 1
ATOM 651 N N . SER A 1 83 ? -14.016 -1.367 12.828 1.00 79.94 83 SER A N 1
ATOM 652 C CA . SER A 1 83 ? -14.567 -2.003 11.631 1.00 79.94 83 SER A CA 1
ATOM 653 C C . SER A 1 83 ? -13.444 -2.392 10.677 1.00 79.94 83 SER A C 1
ATOM 655 O O . SER A 1 83 ? -12.600 -1.580 10.293 1.00 79.94 83 SER A O 1
ATOM 657 N N . LEU A 1 84 ? -13.446 -3.663 10.277 1.00 79.50 84 LEU A N 1
ATOM 658 C CA . LEU A 1 84 ? -12.521 -4.161 9.266 1.00 79.50 84 LEU A CA 1
ATOM 659 C C . LEU A 1 84 ? -12.855 -3.580 7.884 1.00 79.50 84 LEU A C 1
ATOM 661 O O . LEU A 1 84 ? -11.964 -3.389 7.059 1.00 79.50 84 LEU A O 1
ATOM 665 N N . GLU A 1 85 ? -14.128 -3.277 7.644 1.00 85.06 85 GLU A N 1
ATOM 666 C CA . GLU A 1 85 ? -14.631 -2.647 6.428 1.00 85.06 85 GLU A CA 1
ATOM 667 C C . GLU A 1 85 ? -14.061 -1.236 6.260 1.00 85.06 85 GLU A C 1
ATOM 669 O O . GLU A 1 85 ? -13.569 -0.913 5.177 1.00 85.06 85 GLU A O 1
ATOM 674 N N . ASP A 1 86 ? -14.044 -0.439 7.331 1.00 81.56 86 ASP A N 1
ATOM 675 C CA . ASP A 1 86 ? -13.463 0.909 7.325 1.00 81.56 86 ASP A CA 1
ATOM 676 C C . ASP A 1 86 ? -11.952 0.862 7.052 1.00 81.56 86 ASP A C 1
ATOM 678 O O . ASP A 1 86 ? -11.429 1.617 6.231 1.00 81.56 86 ASP A O 1
ATOM 682 N N . ILE A 1 87 ? -11.249 -0.098 7.658 1.00 81.31 87 ILE A N 1
ATOM 683 C CA . ILE A 1 87 ? -9.816 -0.325 7.420 1.00 81.31 87 ILE A CA 1
ATOM 684 C C . ILE A 1 87 ? -9.558 -0.736 5.973 1.00 81.31 87 ILE A C 1
ATOM 686 O O . ILE A 1 87 ? -8.639 -0.221 5.338 1.00 81.31 87 ILE A O 1
ATOM 690 N N . ALA A 1 88 ? -10.373 -1.637 5.425 1.00 86.12 88 ALA A N 1
ATOM 691 C CA . ALA A 1 88 ? -10.263 -2.051 4.034 1.00 86.12 88 ALA A CA 1
ATOM 692 C C . ALA A 1 88 ? -10.559 -0.890 3.071 1.00 86.12 88 ALA A C 1
ATOM 694 O O . ALA A 1 88 ? -9.923 -0.784 2.023 1.00 86.12 88 ALA A O 1
ATOM 695 N N . ALA A 1 89 ? -11.507 -0.010 3.404 1.00 86.31 89 ALA A N 1
ATOM 696 C CA . ALA A 1 89 ? -11.789 1.193 2.629 1.00 86.31 89 ALA A CA 1
ATOM 697 C C . ALA A 1 89 ? -10.595 2.160 2.647 1.00 86.31 89 ALA A C 1
ATOM 699 O O . ALA A 1 89 ? -10.149 2.600 1.586 1.00 86.31 89 ALA A O 1
ATOM 700 N N . TRP A 1 90 ? -10.014 2.418 3.820 1.00 84.75 90 TRP A N 1
ATOM 701 C CA . TRP A 1 90 ? -8.824 3.260 3.948 1.00 84.75 90 TRP A CA 1
ATOM 702 C C . TRP A 1 90 ? -7.600 2.669 3.260 1.00 84.75 90 TRP A C 1
ATOM 704 O O . TRP A 1 90 ? -6.882 3.405 2.594 1.00 84.75 90 TRP A O 1
ATOM 714 N N . MET A 1 91 ? -7.380 1.354 3.337 1.00 85.06 91 MET A N 1
ATOM 715 C CA . MET A 1 91 ? -6.303 0.705 2.586 1.00 85.06 91 MET A CA 1
ATOM 716 C C . MET A 1 91 ? -6.496 0.856 1.079 1.00 85.06 91 MET A C 1
ATOM 718 O O . MET A 1 91 ? -5.558 1.245 0.397 1.00 85.06 91 MET A O 1
ATOM 722 N N . ARG A 1 92 ? -7.707 0.642 0.550 1.00 88.94 92 ARG A N 1
ATOM 723 C CA . ARG A 1 92 ? -7.976 0.856 -0.883 1.00 88.94 92 ARG A CA 1
ATOM 724 C C . ARG A 1 92 ? -7.756 2.303 -1.320 1.00 88.94 92 ARG A C 1
ATOM 726 O O . ARG A 1 92 ? -7.359 2.532 -2.455 1.00 88.94 92 ARG A O 1
ATOM 733 N N . GLN A 1 93 ? -8.038 3.266 -0.445 1.00 87.56 93 GLN A N 1
ATOM 734 C CA . GLN A 1 93 ? -7.935 4.687 -0.767 1.00 87.56 93 GLN A CA 1
ATOM 735 C C . GLN A 1 93 ? -6.509 5.237 -0.619 1.00 87.56 93 GLN A C 1
ATOM 737 O O . GLN A 1 93 ? -6.062 6.006 -1.463 1.00 87.56 93 GLN A O 1
ATOM 742 N N . LEU A 1 94 ? -5.818 4.890 0.468 1.00 86.19 94 LEU A N 1
ATOM 743 C CA . LEU A 1 94 ? -4.528 5.474 0.856 1.00 86.19 94 LEU A CA 1
ATOM 744 C C . LEU A 1 94 ? -3.330 4.601 0.474 1.00 86.19 94 LEU A C 1
ATOM 746 O O . LEU A 1 94 ? -2.207 5.098 0.428 1.00 86.19 94 LEU A O 1
ATOM 750 N N . ALA A 1 95 ? -3.559 3.311 0.241 1.00 89.56 95 ALA A N 1
ATOM 751 C CA . ALA A 1 95 ? -2.524 2.323 -0.030 1.00 89.56 95 ALA A CA 1
ATOM 752 C C . ALA A 1 95 ? -2.980 1.272 -1.063 1.00 89.56 95 ALA A C 1
ATOM 754 O O . ALA A 1 95 ? -3.001 0.072 -0.760 1.00 89.56 95 ALA A O 1
ATOM 755 N N . PRO A 1 96 ? -3.415 1.702 -2.264 1.00 88.19 96 PRO A N 1
ATOM 756 C CA . PRO A 1 96 ? -3.996 0.807 -3.262 1.00 88.19 96 PRO A CA 1
ATOM 757 C C . PRO A 1 96 ? -3.027 -0.301 -3.690 1.00 88.19 96 PRO A C 1
ATOM 759 O O . PRO A 1 96 ? -3.432 -1.459 -3.793 1.00 88.19 96 PRO A O 1
ATOM 762 N N . THR A 1 97 ? -1.741 0.014 -3.861 1.00 87.88 97 THR A N 1
ATOM 763 C CA . THR A 1 97 ? -0.739 -0.963 -4.313 1.00 87.88 97 THR A CA 1
ATOM 764 C C . THR A 1 97 ? -0.474 -2.013 -3.232 1.00 87.88 97 THR A C 1
ATOM 766 O O . THR A 1 97 ? -0.387 -3.212 -3.504 1.00 87.88 97 THR A O 1
ATOM 769 N N . LEU A 1 98 ? -0.387 -1.584 -1.972 1.00 87.25 98 LEU A N 1
ATOM 770 C CA . LEU A 1 98 ? -0.235 -2.466 -0.820 1.00 87.25 98 LEU A CA 1
ATOM 771 C C . LEU A 1 98 ? -1.482 -3.336 -0.604 1.00 87.25 98 LEU A C 1
ATOM 773 O O . LEU A 1 98 ? -1.357 -4.501 -0.225 1.00 87.25 98 LEU A O 1
ATOM 777 N N . TRP A 1 99 ? -2.678 -2.796 -0.858 1.00 89.88 99 TRP A N 1
ATOM 778 C CA . TRP A 1 99 ? -3.933 -3.546 -0.804 1.00 89.88 99 TRP A CA 1
ATOM 779 C C . TRP A 1 99 ? -3.968 -4.671 -1.847 1.00 89.88 99 TRP A C 1
ATOM 781 O O . TRP A 1 99 ? -4.317 -5.808 -1.518 1.00 89.88 99 TRP A O 1
ATOM 791 N N . GLU A 1 100 ? -3.555 -4.390 -3.083 1.00 89.12 100 GLU A N 1
ATOM 792 C CA . GLU A 1 100 ? -3.426 -5.407 -4.131 1.00 89.12 100 GLU A CA 1
ATOM 793 C C . GLU A 1 100 ? -2.395 -6.479 -3.763 1.00 89.12 100 GLU A C 1
ATOM 795 O O . GLU A 1 100 ? -2.680 -7.676 -3.876 1.00 89.12 100 GLU A O 1
ATOM 800 N N . LEU A 1 101 ? -1.229 -6.072 -3.245 1.00 87.19 101 LEU A N 1
ATOM 801 C CA . LEU A 1 101 ? -0.209 -7.005 -2.766 1.00 87.19 101 LEU A CA 1
ATOM 802 C C . LEU A 1 101 ? -0.755 -7.921 -1.667 1.00 87.19 101 LEU A C 1
ATOM 804 O O . LEU A 1 101 ? -0.560 -9.135 -1.723 1.00 87.19 101 LEU A O 1
ATOM 808 N N . LEU A 1 102 ? -1.459 -7.360 -0.684 1.00 85.94 102 LEU A N 1
ATOM 809 C CA . LEU A 1 102 ? -2.084 -8.133 0.384 1.00 85.94 102 LEU A CA 1
ATOM 810 C C . LEU A 1 102 ? -3.100 -9.135 -0.181 1.00 85.94 102 LEU A C 1
ATOM 812 O O . LEU A 1 102 ? -3.105 -10.295 0.227 1.00 85.94 102 LEU A O 1
ATOM 816 N N . GLY A 1 103 ? -3.913 -8.721 -1.156 1.00 86.12 103 GLY A N 1
ATOM 817 C CA . GLY A 1 103 ? -4.840 -9.603 -1.863 1.00 86.12 103 GLY A CA 1
ATOM 818 C C . GLY A 1 103 ? -4.134 -10.778 -2.544 1.00 86.12 103 GLY A C 1
ATOM 819 O O . GLY A 1 103 ? -4.564 -11.924 -2.388 1.00 86.12 103 GLY A O 1
ATOM 820 N N . MET A 1 104 ? -3.022 -10.519 -3.238 1.00 86.38 104 MET A N 1
ATOM 821 C CA . MET A 1 104 ? -2.209 -11.564 -3.869 1.00 86.38 104 MET A CA 1
ATOM 822 C C . MET A 1 104 ? -1.618 -12.531 -2.839 1.00 86.38 104 MET A C 1
ATOM 824 O O . MET A 1 104 ? -1.718 -13.742 -3.017 1.00 86.38 104 MET A O 1
ATOM 828 N N . LEU A 1 105 ? -1.054 -12.017 -1.742 1.00 84.00 105 LEU A N 1
ATOM 829 C CA . LEU A 1 105 ? -0.456 -12.839 -0.685 1.00 84.00 105 LEU A CA 1
ATOM 830 C C . LEU A 1 105 ? -1.494 -13.725 0.012 1.00 84.00 105 LEU A C 1
ATOM 832 O O . LEU A 1 105 ? -1.248 -14.909 0.228 1.00 84.00 105 LEU A O 1
ATOM 836 N N . LEU A 1 106 ? -2.672 -13.176 0.318 1.00 82.25 106 LEU A N 1
ATOM 837 C CA . LEU A 1 106 ? -3.764 -13.928 0.939 1.00 82.25 106 LEU A CA 1
ATOM 838 C C . LEU A 1 106 ? -4.377 -14.967 -0.008 1.00 82.25 106 LEU A C 1
ATOM 840 O O . LEU A 1 106 ? -4.883 -15.984 0.455 1.00 82.25 106 LEU A O 1
ATOM 844 N N . SER A 1 107 ? -4.345 -14.719 -1.319 1.00 81.31 107 SER A N 1
ATOM 845 C CA . SER A 1 107 ? -4.845 -15.661 -2.330 1.00 81.31 107 SER A CA 1
ATOM 846 C C . SER A 1 107 ? -3.824 -16.746 -2.676 1.00 81.31 107 SER A C 1
ATOM 848 O O . SER A 1 107 ? -4.203 -17.829 -3.108 1.00 81.31 107 SER A O 1
ATOM 850 N N . ALA A 1 108 ? -2.532 -16.473 -2.476 1.00 81.81 108 ALA A N 1
ATOM 851 C CA . ALA A 1 108 ? -1.464 -17.453 -2.648 1.00 81.81 108 ALA A CA 1
ATOM 852 C C . ALA A 1 108 ? -1.461 -18.518 -1.535 1.00 81.81 108 ALA A C 1
ATOM 854 O O . ALA A 1 108 ? -0.984 -19.634 -1.753 1.00 81.81 108 ALA A O 1
ATOM 855 N N . ASP A 1 109 ? -2.014 -18.204 -0.358 1.00 76.75 109 ASP A N 1
ATOM 856 C CA . ASP A 1 109 ? -2.256 -19.196 0.688 1.00 76.75 109 ASP A CA 1
ATOM 857 C C . ASP A 1 109 ? -3.515 -20.018 0.374 1.00 76.75 109 ASP A C 1
ATOM 85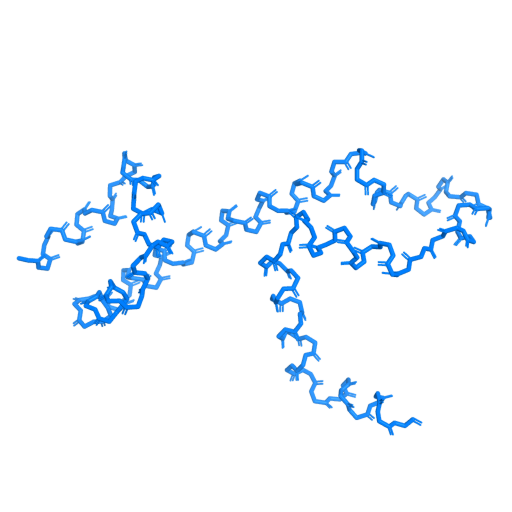9 O O . ASP A 1 109 ? -4.636 -19.694 0.773 1.00 76.75 109 ASP A O 1
ATOM 863 N N . THR A 1 110 ? -3.300 -21.124 -0.336 1.00 68.62 110 THR A N 1
ATOM 864 C CA . THR A 1 110 ? -4.327 -22.127 -0.675 1.00 68.62 110 THR A CA 1
ATOM 865 C C . THR A 1 110 ? -5.147 -22.604 0.533 1.00 68.62 110 THR A C 1
ATOM 867 O O . THR A 1 110 ? -6.344 -22.852 0.402 1.00 68.62 110 THR A O 1
ATOM 870 N N . ARG A 1 111 ? -4.560 -22.650 1.739 1.00 65.44 111 ARG A N 1
ATOM 871 C CA . ARG A 1 111 ? -5.267 -23.072 2.965 1.00 65.44 111 ARG A CA 1
ATOM 872 C C . ARG A 1 111 ? -6.230 -22.009 3.486 1.00 65.44 111 ARG A C 1
ATOM 874 O O . ARG A 1 111 ? -7.196 -22.331 4.174 1.00 65.44 111 ARG A O 1
ATOM 881 N N . ALA A 1 112 ? -5.961 -20.736 3.209 1.00 60.66 112 ALA A N 1
ATOM 882 C CA . ALA A 1 112 ? -6.858 -19.638 3.554 1.00 60.66 112 ALA A CA 1
ATOM 883 C C . ALA A 1 112 ? -8.040 -19.542 2.577 1.00 60.66 112 ALA A C 1
ATOM 885 O O . ALA A 1 112 ? -9.113 -19.072 2.958 1.00 60.66 112 ALA A O 1
ATOM 886 N N . THR A 1 113 ? -7.861 -20.004 1.336 1.00 59.31 113 THR A N 1
ATOM 887 C CA . THR A 1 113 ? -8.919 -20.045 0.318 1.00 59.31 113 THR A CA 1
ATOM 888 C C . THR A 1 113 ? -9.960 -21.121 0.626 1.00 59.31 113 THR A C 1
ATOM 890 O O . THR A 1 113 ? -11.152 -20.856 0.502 1.00 59.31 113 THR A O 1
ATOM 893 N N . GLU A 1 114 ? -9.528 -22.289 1.108 1.00 59.19 114 GLU A N 1
ATOM 894 C CA . GLU A 1 114 ? -10.417 -23.393 1.505 1.00 59.19 114 GLU A CA 1
ATOM 895 C C . GLU A 1 114 ? -11.355 -23.002 2.660 1.00 59.19 114 GLU A C 1
ATOM 897 O O . GLU A 1 114 ? -12.559 -23.214 2.567 1.00 59.19 114 GLU A O 1
ATOM 902 N N . ARG A 1 115 ? -10.851 -22.313 3.694 1.00 60.31 115 ARG A N 1
ATOM 903 C CA . ARG A 1 115 ? -11.664 -21.872 4.851 1.00 60.31 115 ARG A CA 1
ATOM 904 C C . ARG A 1 115 ? -12.700 -20.788 4.542 1.00 60.31 115 ARG A C 1
ATOM 906 O O . ARG A 1 115 ? -13.533 -20.500 5.388 1.00 60.31 115 ARG A O 1
ATOM 913 N N . ARG A 1 116 ? -12.605 -20.113 3.391 1.00 58.66 116 ARG A N 1
ATOM 914 C CA . ARG A 1 116 ? -13.584 -19.093 2.963 1.00 58.66 116 ARG A CA 1
ATOM 915 C C . ARG A 1 116 ? -14.767 -19.692 2.199 1.00 58.66 116 ARG A C 1
ATOM 917 O O . ARG A 1 116 ? -15.722 -18.969 1.936 1.00 58.66 116 ARG A O 1
ATOM 924 N N . LEU A 1 117 ? -14.658 -20.955 1.787 1.00 56.97 117 LEU A N 1
ATOM 925 C CA . LEU A 1 117 ? -15.690 -21.690 1.054 1.00 56.97 117 LEU A CA 1
ATOM 926 C C . LEU A 1 117 ? -16.524 -22.611 1.964 1.00 56.97 117 LEU A C 1
ATOM 928 O O . LEU A 1 117 ? -17.496 -23.190 1.481 1.00 56.97 117 LEU A O 1
ATOM 932 N N . GLU A 1 118 ? -16.150 -22.734 3.242 1.00 44.81 118 GLU A N 1
ATOM 933 C CA . GLU A 1 118 ? -16.932 -23.365 4.320 1.00 44.81 118 GLU A CA 1
ATOM 934 C C . GLU A 1 118 ? -17.839 -22.342 5.019 1.00 44.81 118 GLU A C 1
ATOM 936 O O . GLU A 1 118 ? -18.979 -22.723 5.370 1.00 44.81 118 GLU A O 1
#

pLDDT: mean 71.22, std 12.2, range [44.81, 89.88]

Sequence (118 aa):
PADFFTRLLESEAHSHYVCELFVEHSGLLLAQLSVLSRDVTLDWARKILKETYSYEMLALSNINAGLQFRASKANAVQVAAFSLEDIAAWMRQLAPTLWELLGMLLSADTRATERRLE

Organism: NCBI:txid1759441

Radius of gyration: 19.49 Å; chains: 1; bounding box: 39×36×54 Å

Secondary structure (DSSP, 8-state):
-HHHHHHHHH-GGGHHHHHHHHHHHHHHHHHHHHTT-HHHHHHHHHHHHHHHHHHHHHHHHSGGGS----TTT--HHHHHT--HHHHHHHHHHH-HHHHHHHHHHHHH-HHHHHTT--